Protein AF-A0A6I0B9D4-F1 (afdb_monomer_lite)

Secondary structure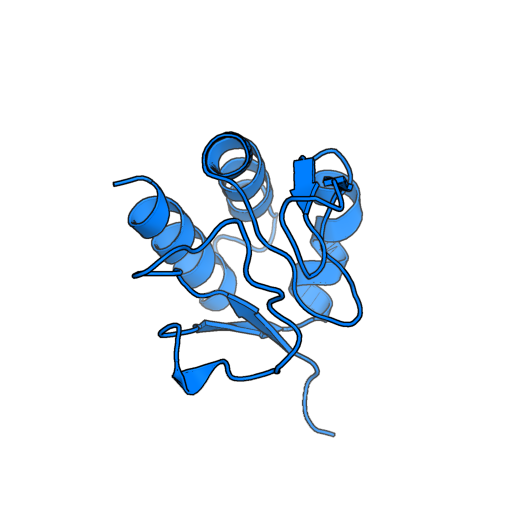 (DSSP, 8-state):
-PPPEEEE---SS--TT----S--GGGTT-EEEEHHHHHHHHHHHTTSEEEESSTTSEEES--SSS-EE--GGGHHHHHHHHHTSTTGGG-HHHHHHHHHHHHTT-

Sequence (106 aa):
MMACVHDFGIIDDFDSQKSYNDYTPEKYHCISVNDDIINSLSQNLSIMKTYFHTVKNQEYGLAYWGITIIPPESLAIFYETVTSSKFFKKSDELNELASKIVQASN

Radius of gyration: 13.1 Å; chains: 1; bounding box: 34×28×32 Å

Structure (mmCIF, N/CA/C/O backbone):
data_AF-A0A6I0B9D4-F1
#
_entry.id   AF-A0A6I0B9D4-F1
#
loop_
_atom_site.group_PDB
_atom_site.id
_atom_site.type_symbol
_atom_site.label_atom_id
_atom_site.label_alt_id
_atom_site.label_comp_id
_atom_site.label_asym_id
_atom_site.label_entity_id
_atom_site.label_seq_id
_atom_site.pdbx_PDB_ins_code
_atom_site.Cartn_x
_atom_site.Cartn_y
_atom_site.Cartn_z
_atom_site.occupancy
_atom_site.B_iso_or_equiv
_atom_site.auth_seq_id
_atom_site.auth_comp_id
_atom_site.auth_asym_id
_atom_site.auth_atom_id
_atom_site.pdbx_PDB_model_num
ATOM 1 N N . MET A 1 1 ? -21.477 13.327 -6.628 1.00 42.44 1 MET A N 1
ATOM 2 C CA . MET A 1 1 ? -20.017 13.518 -6.732 1.00 42.44 1 MET A CA 1
ATOM 3 C C . MET A 1 1 ? -19.415 12.144 -6.521 1.00 42.44 1 MET A C 1
ATOM 5 O O . MET A 1 1 ? -19.776 11.523 -5.530 1.00 42.44 1 MET A O 1
ATOM 9 N N . MET A 1 2 ? -18.666 11.611 -7.489 1.00 52.19 2 MET A N 1
ATOM 10 C CA . MET A 1 2 ? -17.979 10.329 -7.296 1.00 52.19 2 MET A CA 1
ATOM 11 C C . MET A 1 2 ? -16.970 10.542 -6.165 1.00 52.19 2 MET A C 1
ATOM 13 O O . MET A 1 2 ? -16.240 11.532 -6.212 1.00 52.19 2 MET A O 1
ATOM 17 N N . ALA A 1 3 ? -16.983 9.703 -5.132 1.00 68.19 3 ALA A N 1
ATOM 18 C CA . ALA A 1 3 ? -15.946 9.766 -4.110 1.00 68.19 3 ALA A CA 1
ATOM 19 C C . ALA A 1 3 ? -14.597 9.458 -4.776 1.00 68.19 3 ALA A C 1
ATOM 21 O O . ALA A 1 3 ? -14.514 8.526 -5.577 1.00 68.19 3 ALA A O 1
ATOM 22 N N . CYS A 1 4 ? -13.573 10.264 -4.494 1.00 87.62 4 CYS A N 1
ATOM 23 C CA . CYS A 1 4 ? -12.210 9.929 -4.886 1.00 87.62 4 CYS A CA 1
ATOM 24 C C . CYS A 1 4 ? -11.769 8.726 -4.045 1.00 87.62 4 CYS A C 1
ATOM 26 O O . CYS A 1 4 ? -12.039 8.684 -2.840 1.00 87.62 4 CYS A O 1
ATOM 28 N N . VAL A 1 5 ? -11.146 7.737 -4.676 1.00 93.06 5 VAL A N 1
ATOM 29 C CA . VAL A 1 5 ? -10.677 6.523 -4.005 1.00 93.06 5 VAL A CA 1
ATOM 30 C C . VAL A 1 5 ? -9.248 6.221 -4.421 1.00 93.06 5 VAL A C 1
ATOM 32 O O . VAL A 1 5 ? -8.833 6.528 -5.538 1.00 93.06 5 VAL A O 1
ATOM 35 N N . HIS A 1 6 ? -8.522 5.590 -3.513 1.00 94.75 6 HIS A N 1
ATOM 36 C CA . HIS A 1 6 ? -7.252 4.944 -3.781 1.00 94.75 6 HIS A CA 1
ATOM 37 C C . HIS A 1 6 ? -7.464 3.436 -3.867 1.00 94.75 6 HIS A C 1
ATOM 39 O O . HIS A 1 6 ? -8.044 2.834 -2.961 1.00 94.75 6 HIS A O 1
ATOM 45 N N . ASP A 1 7 ? -6.960 2.829 -4.937 1.00 96.38 7 ASP A N 1
ATOM 46 C CA . ASP A 1 7 ? -7.031 1.387 -5.143 1.00 96.38 7 ASP A CA 1
ATOM 47 C C . ASP A 1 7 ? -5.738 0.694 -4.714 1.00 96.38 7 ASP A C 1
ATOM 49 O O . ASP A 1 7 ? -4.643 1.075 -5.132 1.00 96.38 7 ASP A O 1
ATOM 53 N N . PHE A 1 8 ? -5.873 -0.363 -3.913 1.00 97.12 8 PHE A N 1
ATOM 54 C CA . PHE A 1 8 ? -4.758 -1.159 -3.404 1.00 97.12 8 PHE A CA 1
ATOM 55 C C . PHE A 1 8 ? -4.897 -2.616 -3.838 1.00 97.12 8 PHE A C 1
ATOM 57 O O . PHE A 1 8 ? -5.852 -3.305 -3.466 1.00 97.12 8 PHE A O 1
ATOM 64 N N . GLY A 1 9 ? -3.915 -3.094 -4.598 1.00 96.25 9 GLY A N 1
ATOM 65 C CA . GLY A 1 9 ? -3.841 -4.458 -5.118 1.00 96.25 9 GLY A CA 1
ATOM 66 C C . GLY A 1 9 ? -2.474 -5.094 -4.883 1.00 96.25 9 GLY A C 1
ATOM 67 O O . GLY A 1 9 ? -1.551 -4.446 -4.388 1.00 96.25 9 GLY A O 1
ATOM 68 N N . ILE A 1 10 ? -2.356 -6.371 -5.241 1.00 95.81 10 ILE A N 1
ATOM 69 C CA . ILE A 1 10 ? -1.098 -7.128 -5.182 1.00 95.81 10 ILE A CA 1
ATOM 70 C C . ILE A 1 10 ? -0.639 -7.378 -6.618 1.00 95.81 10 ILE A C 1
ATOM 72 O O . ILE A 1 10 ? -1.445 -7.683 -7.494 1.00 95.81 10 ILE A O 1
ATOM 76 N N . ILE A 1 11 ? 0.656 -7.192 -6.871 1.00 93.50 11 ILE A N 1
ATOM 77 C CA . ILE A 1 11 ? 1.258 -7.475 -8.175 1.00 93.50 11 ILE A CA 1
ATOM 78 C C . ILE A 1 11 ? 1.702 -8.939 -8.171 1.00 93.50 11 ILE A C 1
ATOM 80 O O . ILE A 1 11 ? 2.696 -9.265 -7.529 1.00 93.50 11 ILE A O 1
ATOM 84 N N . ASP A 1 12 ? 0.978 -9.798 -8.890 1.00 89.75 12 ASP A N 1
ATOM 85 C CA . ASP A 1 12 ? 1.276 -11.238 -8.942 1.00 89.75 12 ASP A CA 1
ATOM 86 C C . ASP A 1 12 ? 2.544 -11.557 -9.756 1.00 89.75 12 ASP A C 1
ATOM 88 O O . ASP A 1 12 ? 3.360 -12.381 -9.351 1.00 89.75 12 ASP A O 1
ATOM 92 N N . ASP A 1 13 ? 2.725 -10.886 -10.899 1.00 90.88 13 ASP A N 1
ATOM 93 C CA . ASP A 1 13 ? 3.884 -11.046 -11.786 1.00 90.88 13 ASP A CA 1
ATOM 94 C C . ASP A 1 13 ? 4.662 -9.728 -11.868 1.00 90.88 13 ASP A C 1
ATOM 96 O O . ASP A 1 13 ? 4.384 -8.842 -12.687 1.00 90.88 13 ASP A O 1
ATOM 100 N N . PHE A 1 14 ? 5.585 -9.555 -10.922 1.00 92.69 14 PHE A N 1
ATOM 101 C CA . PHE A 1 14 ? 6.366 -8.334 -10.794 1.00 92.69 14 PHE A CA 1
ATOM 102 C C . PHE A 1 14 ? 7.547 -8.305 -11.775 1.00 92.69 14 PHE A C 1
ATOM 104 O O . PHE A 1 14 ? 8.493 -9.084 -11.675 1.00 92.69 14 PHE A O 1
ATOM 111 N N . ASP A 1 15 ? 7.543 -7.305 -12.658 1.00 94.31 15 ASP A N 1
ATOM 112 C CA . ASP A 1 15 ? 8.663 -6.972 -13.540 1.00 94.31 15 ASP A CA 1
ATOM 113 C C . ASP A 1 15 ? 9.334 -5.653 -13.115 1.00 94.31 15 ASP A C 1
ATOM 115 O O . ASP A 1 15 ? 8.720 -4.582 -13.133 1.00 94.31 15 AS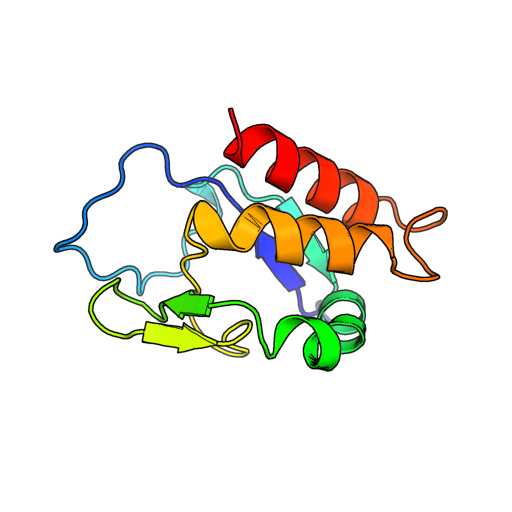P A O 1
ATOM 119 N N . SER A 1 16 ? 10.622 -5.734 -12.766 1.00 92.81 16 SER A N 1
ATOM 120 C CA . SER A 1 16 ? 11.461 -4.593 -12.364 1.00 92.81 16 SER A CA 1
ATOM 121 C C . SER A 1 16 ? 11.845 -3.646 -13.510 1.00 92.81 16 SER A C 1
ATOM 123 O O . SER A 1 16 ? 12.246 -2.506 -13.262 1.00 92.81 16 SER A O 1
ATOM 125 N N . GLN A 1 17 ? 11.753 -4.093 -14.766 1.00 94.38 17 GLN A N 1
ATOM 126 C CA . GLN A 1 17 ? 12.015 -3.263 -15.945 1.00 94.38 17 GLN A CA 1
ATOM 127 C C . GLN A 1 17 ? 10.753 -2.571 -16.464 1.00 94.38 17 GLN A C 1
ATOM 129 O O . GLN A 1 17 ? 10.859 -1.626 -17.250 1.00 94.38 17 GLN A O 1
ATOM 134 N N . LYS A 1 18 ? 9.573 -2.998 -16.003 1.00 93.62 18 LYS A N 1
ATOM 135 C CA . LYS A 1 18 ? 8.286 -2.437 -16.403 1.00 93.62 18 LYS A CA 1
ATOM 136 C C . LYS A 1 18 ? 8.034 -1.069 -15.767 1.00 93.62 18 LYS A C 1
ATOM 138 O O . LYS A 1 18 ? 8.432 -0.778 -14.637 1.00 93.62 18 LYS A O 1
ATOM 143 N N . SER A 1 19 ? 7.324 -0.230 -16.517 1.00 93.81 19 SER A N 1
ATOM 144 C CA . SER A 1 19 ? 6.702 0.988 -16.007 1.00 93.81 19 SER A CA 1
ATOM 145 C C . SER A 1 19 ? 5.200 0.754 -15.848 1.00 93.81 19 SER A C 1
ATOM 147 O O . SER A 1 19 ? 4.508 0.389 -16.798 1.00 93.81 19 SER A O 1
ATOM 149 N N . TYR A 1 20 ? 4.707 0.928 -14.629 1.00 92.88 20 TYR A N 1
ATOM 150 C CA . TYR A 1 20 ? 3.318 0.766 -14.226 1.00 92.88 20 TYR A CA 1
ATOM 151 C C . TYR A 1 20 ? 2.632 2.137 -14.286 1.00 92.88 20 TYR A C 1
ATOM 153 O O . TYR A 1 20 ? 2.502 2.813 -13.274 1.00 92.88 20 TYR A O 1
ATOM 161 N N . ASN A 1 21 ? 2.254 2.588 -15.485 1.00 90.06 21 ASN A N 1
ATOM 162 C CA . ASN A 1 21 ? 1.589 3.891 -15.678 1.00 90.06 21 ASN A CA 1
ATOM 163 C C . ASN A 1 21 ? 0.081 3.779 -15.884 1.00 90.06 21 ASN A C 1
ATOM 165 O O . ASN A 1 21 ? -0.648 4.726 -15.600 1.00 90.06 21 ASN A O 1
ATOM 169 N N . ASP A 1 22 ? -0.376 2.636 -16.387 1.00 90.56 22 ASP A N 1
ATOM 170 C CA . ASP A 1 22 ? -1.772 2.447 -16.749 1.00 90.56 22 ASP A CA 1
ATOM 171 C C . ASP A 1 22 ? -2.609 2.163 -15.503 1.00 90.56 22 ASP A C 1
ATOM 173 O O . ASP A 1 22 ? -2.403 1.160 -14.809 1.00 90.56 22 ASP A O 1
ATOM 177 N N . TYR A 1 23 ? -3.599 3.017 -15.254 1.00 88.50 23 TYR A N 1
ATOM 178 C CA . TYR A 1 23 ? -4.601 2.783 -14.223 1.00 88.50 23 TYR A CA 1
ATOM 179 C C . TYR A 1 23 ? -5.524 1.637 -14.656 1.00 88.50 23 TYR A C 1
ATOM 181 O O . TYR A 1 23 ? -6.441 1.818 -15.454 1.00 88.50 23 TYR A O 1
ATOM 189 N N . THR A 1 24 ? -5.203 0.437 -14.171 1.00 89.25 24 THR A N 1
ATOM 190 C CA . THR A 1 24 ? -5.878 -0.830 -14.497 1.00 89.25 24 THR A CA 1
ATOM 191 C C . THR A 1 24 ? -6.139 -1.640 -13.218 1.00 89.25 24 THR A C 1
ATOM 193 O O . THR A 1 24 ? -5.590 -2.733 -13.052 1.00 89.25 24 THR A O 1
ATOM 196 N N . PRO A 1 25 ? -6.905 -1.090 -12.250 1.00 87.94 25 PRO A N 1
ATOM 197 C CA . PRO A 1 25 ? -7.130 -1.712 -10.938 1.00 87.94 25 PRO A CA 1
ATOM 198 C C . PRO A 1 25 ? -7.759 -3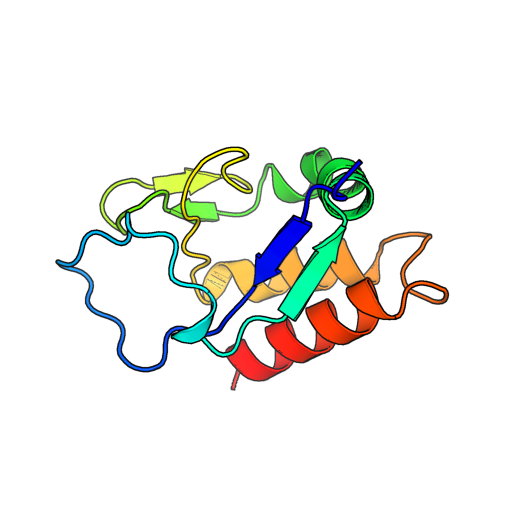.111 -11.030 1.00 87.94 25 PRO A C 1
ATOM 200 O O . PRO A 1 25 ? -7.506 -3.970 -10.184 1.00 87.94 25 PRO A O 1
ATOM 203 N N . GLU A 1 26 ? -8.514 -3.384 -12.096 1.00 88.44 26 GLU A N 1
ATOM 204 C CA . GLU A 1 26 ? -9.117 -4.686 -12.375 1.00 88.44 26 GLU A CA 1
ATOM 205 C C . GLU A 1 26 ? -8.091 -5.817 -12.544 1.00 88.44 26 GLU A C 1
ATOM 207 O O . GLU A 1 26 ? -8.433 -6.981 -12.346 1.00 88.44 26 GLU A O 1
ATOM 212 N N . LYS A 1 27 ? -6.832 -5.493 -12.873 1.00 88.62 27 LYS A N 1
ATOM 213 C CA . LYS A 1 27 ? -5.757 -6.480 -13.055 1.00 88.62 27 LYS A CA 1
ATOM 214 C C . LYS A 1 27 ? -5.117 -6.950 -11.753 1.00 88.62 27 LYS A C 1
ATOM 216 O O . LYS A 1 27 ? -4.504 -8.007 -11.757 1.00 88.62 27 LYS A O 1
ATOM 221 N N . TYR A 1 28 ? -5.224 -6.173 -10.676 1.00 89.69 28 TYR A N 1
ATOM 222 C CA . TYR A 1 28 ? -4.462 -6.395 -9.436 1.00 89.69 28 TYR A CA 1
ATOM 223 C C . TYR A 1 28 ? -5.351 -6.795 -8.254 1.00 89.69 28 TYR A C 1
ATOM 225 O O . TYR A 1 28 ? -4.940 -6.697 -7.095 1.00 89.69 28 TYR A O 1
ATOM 233 N N . HIS A 1 29 ? -6.593 -7.206 -8.542 1.00 88.81 29 HIS A N 1
ATOM 234 C CA . HIS A 1 29 ? -7.591 -7.577 -7.538 1.00 88.81 29 HIS A CA 1
ATOM 235 C C . HIS A 1 29 ? -7.736 -6.506 -6.446 1.00 88.81 29 HIS A C 1
ATOM 237 O O . HIS A 1 29 ? -7.729 -6.818 -5.248 1.00 88.81 29 HIS A O 1
ATOM 243 N N . CYS A 1 30 ? -7.797 -5.238 -6.866 1.00 95.50 30 CYS A N 1
ATOM 244 C CA . CYS A 1 30 ? -7.774 -4.109 -5.950 1.00 95.50 30 CYS A CA 1
ATOM 245 C C . CYS A 1 30 ? -8.996 -4.070 -5.028 1.00 95.50 30 CYS A C 1
ATOM 247 O O . CYS A 1 30 ? -10.106 -4.429 -5.419 1.00 95.50 30 CYS A O 1
ATOM 249 N N . ILE A 1 31 ? -8.771 -3.575 -3.814 1.00 96.25 31 ILE A N 1
ATOM 250 C CA . ILE A 1 31 ? -9.813 -2.962 -2.988 1.00 96.25 31 ILE A CA 1
ATOM 251 C C . ILE A 1 31 ? -9.723 -1.443 -3.138 1.00 96.25 31 ILE A C 1
ATOM 253 O O . ILE A 1 31 ? -8.641 -0.927 -3.428 1.00 96.25 31 ILE A O 1
ATOM 257 N N . SER A 1 32 ? -10.818 -0.737 -2.884 1.00 95.81 32 SER A N 1
ATOM 258 C CA . SER A 1 32 ? -10.855 0.725 -2.928 1.00 95.81 32 SER A CA 1
ATOM 259 C C . SER A 1 32 ? -11.010 1.291 -1.520 1.00 95.81 32 SER A C 1
ATOM 261 O O . SER A 1 32 ? -11.833 0.811 -0.743 1.00 95.81 32 SER A O 1
ATOM 263 N N . VAL A 1 33 ? -10.244 2.331 -1.202 1.00 95.38 33 VAL A N 1
ATOM 264 C CA . VAL A 1 33 ? -10.331 3.069 0.064 1.00 95.38 33 VAL A CA 1
ATOM 265 C C . VAL A 1 33 ? -10.570 4.539 -0.242 1.00 95.38 33 VAL A C 1
ATOM 267 O O . VAL A 1 33 ? -9.927 5.109 -1.123 1.00 95.38 33 VAL A O 1
ATOM 270 N N . ASN A 1 34 ? -11.488 5.167 0.482 1.00 94.19 34 ASN A N 1
ATOM 271 C CA . ASN A 1 34 ? -11.826 6.572 0.324 1.00 94.19 34 ASN A CA 1
ATOM 272 C C . ASN A 1 34 ? -10.585 7.464 0.500 1.00 94.19 34 ASN A C 1
ATOM 274 O O . ASN A 1 34 ? -9.825 7.321 1.464 1.00 94.19 34 ASN A O 1
ATOM 278 N N . ASP A 1 35 ? -10.396 8.407 -0.423 1.00 92.69 35 ASP A N 1
ATOM 279 C CA . ASP A 1 35 ? -9.274 9.345 -0.409 1.00 92.69 35 ASP A CA 1
ATOM 280 C C . ASP A 1 35 ? -9.169 10.121 0.911 1.00 92.69 35 ASP A C 1
ATOM 282 O O . ASP A 1 35 ? -8.077 10.255 1.452 1.00 92.69 35 ASP A O 1
ATOM 286 N N . ASP A 1 36 ? -10.289 10.536 1.511 1.00 92.88 36 ASP A N 1
ATOM 287 C CA . ASP A 1 36 ? -10.277 11.266 2.785 1.00 92.88 36 ASP A CA 1
ATOM 288 C C . ASP A 1 36 ? -9.639 10.439 3.916 1.00 92.88 36 ASP A C 1
ATOM 290 O O . ASP A 1 36 ? -8.944 10.975 4.789 1.00 92.88 36 ASP A O 1
ATOM 294 N N . ILE A 1 37 ? -9.837 9.116 3.890 1.00 93.69 37 ILE A N 1
ATOM 295 C CA . ILE A 1 37 ? -9.223 8.196 4.847 1.00 93.69 37 ILE A CA 1
ATOM 296 C C . ILE A 1 37 ? -7.718 8.128 4.596 1.00 93.69 37 ILE A C 1
ATOM 298 O O . ILE A 1 37 ? -6.945 8.303 5.540 1.00 93.69 37 ILE A O 1
ATOM 302 N N . ILE A 1 38 ? -7.287 7.923 3.351 1.00 94.44 38 ILE A N 1
ATOM 303 C CA . ILE A 1 38 ? -5.860 7.836 3.002 1.00 94.44 38 ILE A CA 1
ATOM 304 C C . ILE A 1 38 ? -5.134 9.153 3.277 1.00 94.44 38 ILE A C 1
ATOM 306 O O . ILE A 1 38 ? -4.055 9.158 3.872 1.00 94.44 38 ILE A O 1
ATOM 310 N N . ASN A 1 39 ? -5.753 10.281 2.944 1.00 92.94 39 ASN A N 1
ATOM 311 C CA . ASN A 1 39 ? -5.217 11.607 3.205 1.00 92.94 39 ASN A CA 1
ATOM 312 C C . ASN A 1 39 ? -5.009 11.845 4.710 1.00 92.94 39 ASN A C 1
ATOM 314 O O . ASN A 1 39 ? -4.002 12.430 5.110 1.00 92.94 39 ASN A O 1
ATOM 318 N N . SER A 1 40 ? -5.884 11.304 5.568 1.00 93.44 40 SER A N 1
ATOM 319 C CA . SER A 1 40 ? -5.703 11.364 7.027 1.00 93.44 40 SER A CA 1
ATOM 320 C C . SER A 1 40 ? -4.475 10.592 7.540 1.00 93.44 40 SER A C 1
ATOM 322 O O . SER A 1 40 ? -3.995 10.872 8.639 1.00 93.44 40 SER A O 1
ATOM 324 N N . LEU A 1 41 ? -3.954 9.647 6.749 1.00 95.25 41 LEU A N 1
ATOM 325 C CA . LEU A 1 41 ? -2.764 8.846 7.053 1.00 95.25 41 LEU A CA 1
ATOM 326 C C . LEU A 1 41 ? -1.492 9.385 6.379 1.00 95.25 41 LEU A C 1
ATOM 328 O O . LEU A 1 41 ? -0.393 8.964 6.743 1.00 95.25 41 LEU A O 1
ATOM 332 N N . SER A 1 42 ? -1.621 10.317 5.430 1.00 92.50 42 SER A N 1
ATOM 333 C CA . SER A 1 42 ? -0.537 10.796 4.555 1.00 92.50 42 SER A CA 1
ATOM 334 C C . SER A 1 42 ? 0.723 11.230 5.309 1.00 92.50 42 SER A C 1
ATOM 336 O O . SER A 1 42 ? 1.834 10.873 4.918 1.00 92.50 42 SER A O 1
ATOM 338 N N . GLN A 1 43 ? 0.567 11.930 6.436 1.00 93.62 43 GLN A N 1
ATOM 339 C CA . GLN A 1 43 ? 1.693 12.377 7.254 1.00 93.62 43 GLN A CA 1
ATOM 340 C C . GLN A 1 43 ? 2.495 11.199 7.825 1.00 93.62 43 GLN A C 1
ATOM 342 O O . GLN A 1 43 ? 3.723 11.223 7.784 1.00 93.62 43 GLN A O 1
ATOM 347 N N . ASN A 1 44 ? 1.823 10.155 8.310 1.00 95.25 44 ASN A N 1
ATOM 348 C CA . ASN A 1 44 ? 2.483 8.964 8.851 1.00 95.25 44 ASN A CA 1
ATOM 349 C C . ASN A 1 44 ? 3.109 8.118 7.734 1.00 95.25 44 ASN A C 1
ATOM 351 O O . ASN A 1 44 ? 4.182 7.549 7.911 1.00 95.25 44 ASN A O 1
ATOM 355 N N . LEU A 1 45 ? 2.476 8.093 6.557 1.00 96.50 45 LEU A N 1
ATOM 356 C CA . LEU A 1 45 ? 3.000 7.402 5.379 1.00 96.50 45 LEU A CA 1
ATOM 357 C C . LEU A 1 45 ? 4.186 8.131 4.733 1.00 96.50 45 LEU A C 1
ATOM 359 O O . LEU A 1 45 ? 4.911 7.512 3.967 1.00 96.50 45 LEU A O 1
ATOM 363 N N . SER A 1 46 ? 4.432 9.407 5.042 1.00 95.81 46 SER A N 1
ATOM 364 C CA . SER A 1 46 ? 5.486 10.211 4.397 1.00 95.81 46 SER A CA 1
ATOM 365 C C . SER A 1 46 ? 6.913 9.669 4.560 1.00 95.81 46 SER A C 1
ATOM 367 O O . SER A 1 46 ? 7.796 10.051 3.800 1.00 95.81 46 SER A O 1
ATOM 369 N N . ILE A 1 47 ? 7.143 8.773 5.523 1.00 96.25 47 ILE A N 1
ATOM 370 C CA . ILE A 1 47 ? 8.431 8.094 5.743 1.00 96.25 47 ILE A CA 1
ATOM 371 C C . ILE A 1 47 ? 8.494 6.697 5.111 1.00 96.25 47 ILE A C 1
ATOM 373 O O . ILE A 1 47 ? 9.542 6.052 5.128 1.00 96.25 47 ILE A O 1
ATOM 377 N N . MET A 1 48 ? 7.376 6.200 4.582 1.00 97.94 48 MET A N 1
ATOM 378 C CA . MET A 1 48 ? 7.279 4.874 3.988 1.00 97.94 48 MET A CA 1
ATOM 379 C C . MET A 1 48 ? 7.963 4.889 2.627 1.00 97.94 48 MET A C 1
ATOM 381 O O . MET A 1 48 ? 7.491 5.557 1.713 1.00 97.94 48 MET A O 1
ATOM 385 N N . LYS A 1 49 ? 9.063 4.152 2.477 1.00 98.44 49 LYS A N 1
ATOM 386 C CA . LYS A 1 49 ? 9.775 4.043 1.200 1.00 98.44 49 LYS A CA 1
ATOM 387 C C . LYS A 1 49 ? 8.869 3.412 0.140 1.00 98.44 49 LYS A C 1
ATOM 389 O O . LYS A 1 49 ? 8.308 2.339 0.360 1.00 98.44 49 LYS A O 1
ATOM 394 N N . THR A 1 50 ? 8.757 4.032 -1.021 1.00 98.31 50 THR A N 1
ATOM 395 C CA . THR A 1 50 ? 7.943 3.540 -2.136 1.00 98.31 50 THR A CA 1
ATOM 396 C C . THR A 1 50 ? 8.623 3.834 -3.465 1.00 98.31 50 THR A C 1
ATOM 398 O O . THR A 1 50 ? 9.749 4.331 -3.514 1.00 98.31 50 THR A O 1
ATOM 401 N N . TYR A 1 51 ? 7.966 3.472 -4.563 1.00 98.06 51 TYR A N 1
ATOM 402 C CA . TYR A 1 51 ? 8.423 3.797 -5.903 1.00 98.06 51 TYR A CA 1
ATOM 403 C C . TYR A 1 51 ? 7.259 4.291 -6.749 1.00 98.06 51 TYR A C 1
ATOM 405 O O . TYR A 1 51 ? 6.209 3.651 -6.779 1.00 98.06 51 TYR A O 1
ATOM 413 N N . PHE A 1 52 ? 7.423 5.403 -7.459 1.00 97.06 52 PHE A N 1
ATOM 414 C CA . PHE A 1 52 ? 6.356 5.925 -8.315 1.00 97.06 52 PHE A CA 1
ATOM 415 C C . PHE A 1 52 ? 6.570 5.457 -9.746 1.00 97.06 52 PHE A C 1
ATOM 417 O O . PHE A 1 52 ? 7.623 5.713 -10.332 1.00 97.06 52 PHE A O 1
ATOM 424 N N . HIS A 1 53 ? 5.565 4.783 -10.309 1.00 95.38 53 HIS A N 1
ATOM 425 C CA . HIS A 1 53 ? 5.517 4.256 -11.680 1.00 95.38 53 HIS A CA 1
ATOM 426 C C . HIS A 1 53 ? 6.558 3.182 -12.048 1.00 95.38 53 HIS A C 1
ATOM 428 O O . HIS A 1 53 ? 6.312 2.357 -12.924 1.00 95.38 53 HIS A O 1
ATOM 434 N N . THR A 1 54 ? 7.740 3.167 -11.438 1.00 95.19 54 THR A N 1
ATOM 435 C CA . THR A 1 54 ? 8.819 2.212 -11.715 1.00 95.19 54 THR A CA 1
ATOM 436 C C . THR A 1 54 ? 9.748 2.107 -10.515 1.00 95.19 54 THR A C 1
ATOM 438 O O . THR A 1 54 ? 10.016 3.102 -9.851 1.00 95.19 54 THR A O 1
ATOM 441 N N . VAL A 1 55 ? 10.328 0.928 -10.278 1.00 95.19 55 VAL A N 1
ATOM 442 C CA . VAL A 1 55 ? 11.277 0.714 -9.168 1.00 95.19 55 VAL A CA 1
ATOM 443 C C . VAL A 1 55 ? 12.619 1.436 -9.327 1.00 95.19 55 VAL A C 1
ATOM 445 O O . VAL A 1 55 ? 13.445 1.428 -8.420 1.00 95.19 55 VAL A O 1
ATOM 448 N N . LYS A 1 56 ? 12.849 2.092 -10.470 1.00 95.31 56 LYS A N 1
ATOM 449 C CA . LYS A 1 56 ? 13.991 2.999 -10.669 1.00 95.31 56 LYS A CA 1
ATOM 450 C C . LYS A 1 56 ? 13.757 4.379 -10.050 1.00 95.31 56 LYS A C 1
ATOM 452 O O . LYS A 1 56 ? 14.724 5.102 -9.831 1.00 95.31 56 LYS A O 1
ATOM 457 N N . ASN A 1 57 ? 12.502 4.739 -9.779 1.00 95.75 57 ASN A N 1
ATOM 458 C CA . ASN A 1 57 ? 12.123 6.024 -9.209 1.00 95.75 57 ASN A CA 1
ATOM 459 C C . ASN A 1 57 ? 11.708 5.846 -7.746 1.00 95.75 57 ASN A C 1
ATOM 461 O O . ASN A 1 57 ? 10.530 5.645 -7.449 1.00 95.75 57 ASN A O 1
ATOM 465 N N . GLN A 1 58 ? 12.701 5.825 -6.856 1.00 97.25 58 GLN A N 1
ATOM 466 C CA . GLN A 1 58 ? 12.475 5.687 -5.421 1.00 97.25 58 GLN A CA 1
ATOM 467 C C . GLN A 1 58 ? 11.937 6.989 -4.838 1.00 97.25 58 GLN A C 1
ATOM 469 O O . GLN A 1 58 ? 12.549 8.039 -5.002 1.00 97.25 58 GLN A O 1
ATOM 474 N N . GLU A 1 59 ? 10.854 6.875 -4.084 1.00 97.81 59 GLU A N 1
ATOM 475 C CA . GLU A 1 59 ? 10.150 7.973 -3.435 1.00 97.81 59 GLU A CA 1
ATOM 476 C C . GLU A 1 59 ? 9.724 7.562 -2.016 1.00 97.81 59 GLU A C 1
ATOM 478 O O . GLU A 1 59 ? 10.139 6.518 -1.495 1.00 97.81 59 GLU A O 1
ATOM 483 N N . TYR A 1 60 ? 8.915 8.403 -1.372 1.00 97.75 60 TYR A N 1
ATOM 484 C CA . TYR A 1 60 ? 8.298 8.106 -0.086 1.00 97.75 60 TYR A CA 1
ATOM 485 C C . TYR A 1 60 ? 6.807 8.456 -0.082 1.00 97.75 60 TYR A C 1
ATOM 487 O O . TYR A 1 60 ? 6.356 9.359 -0.788 1.00 97.75 60 TYR A O 1
ATOM 495 N N . GLY A 1 61 ? 6.041 7.756 0.751 1.00 97.25 61 GLY A N 1
ATOM 496 C CA . GLY A 1 61 ? 4.596 7.910 0.850 1.00 97.25 61 GLY A CA 1
ATOM 497 C C . GLY A 1 61 ? 3.855 7.380 -0.372 1.00 97.25 61 GLY A C 1
ATOM 498 O O . GLY A 1 61 ? 4.331 6.493 -1.079 1.00 97.25 61 GLY A O 1
ATOM 499 N N . LEU A 1 62 ? 2.650 7.898 -0.588 1.00 96.62 62 LEU A N 1
ATOM 500 C CA . LEU A 1 62 ? 1.799 7.525 -1.713 1.00 96.62 62 LEU A CA 1
ATOM 501 C C . LEU A 1 62 ? 1.742 8.682 -2.709 1.00 96.62 62 LEU A C 1
ATOM 503 O O . LEU A 1 62 ? 1.559 9.837 -2.318 1.00 96.62 62 LEU A O 1
ATOM 507 N N . ALA A 1 63 ? 1.873 8.372 -3.995 1.00 93.31 63 ALA A N 1
ATOM 508 C CA . ALA A 1 63 ? 1.608 9.329 -5.054 1.00 93.31 63 ALA A CA 1
ATOM 509 C C . ALA A 1 63 ? 0.118 9.689 -5.040 1.00 93.31 63 ALA A C 1
ATOM 511 O O . ALA A 1 63 ? -0.727 8.813 -5.199 1.00 93.31 63 ALA A O 1
ATOM 512 N N . TYR A 1 64 ? -0.195 10.978 -4.891 1.00 86.69 64 TYR A N 1
ATOM 513 C CA . TYR A 1 64 ? -1.582 11.457 -4.957 1.00 86.69 64 TYR A CA 1
ATOM 514 C C . TYR A 1 64 ? -2.166 11.339 -6.376 1.00 86.69 64 TYR A C 1
ATOM 516 O O . TYR A 1 64 ? -3.366 11.179 -6.563 1.00 86.69 64 TYR A O 1
ATOM 524 N N . TRP A 1 65 ? -1.297 11.380 -7.390 1.00 88.81 65 TRP A N 1
ATOM 525 C CA . TRP A 1 65 ? -1.639 11.099 -8.780 1.00 88.81 65 TRP A CA 1
ATOM 526 C C . TRP A 1 65 ? -0.669 10.061 -9.333 1.00 88.81 65 TRP A C 1
ATOM 528 O O . TRP A 1 65 ? 0.543 10.266 -9.280 1.00 88.81 65 TRP A O 1
ATOM 538 N N . GLY A 1 66 ? -1.198 8.983 -9.907 1.00 92.62 66 GLY A N 1
ATOM 539 C CA . GLY A 1 66 ? -0.399 7.938 -10.543 1.00 92.62 66 GLY A CA 1
ATOM 540 C C . GLY A 1 66 ? -0.350 6.642 -9.741 1.00 92.62 66 GLY A C 1
ATOM 541 O O . GLY A 1 66 ? -1.236 6.355 -8.942 1.00 92.62 66 GLY A O 1
ATOM 542 N N . ILE A 1 67 ? 0.674 5.831 -10.007 1.00 95.62 67 ILE A N 1
ATOM 543 C CA . ILE A 1 67 ? 0.816 4.495 -9.425 1.00 95.62 67 ILE A CA 1
ATOM 544 C C . ILE A 1 67 ? 1.967 4.494 -8.430 1.00 95.62 67 ILE A C 1
ATOM 546 O O . ILE A 1 67 ? 3.096 4.860 -8.763 1.00 95.62 67 ILE A O 1
ATOM 550 N N . THR A 1 68 ? 1.679 4.013 -7.224 1.00 97.38 68 THR A N 1
ATOM 551 C CA . THR A 1 68 ? 2.687 3.735 -6.201 1.00 97.38 68 THR A CA 1
ATOM 552 C C . THR A 1 68 ? 2.935 2.236 -6.127 1.00 97.38 68 THR A C 1
ATOM 554 O O . THR A 1 68 ? 2.002 1.453 -5.974 1.00 97.38 68 THR A O 1
ATOM 557 N N . ILE A 1 69 ? 4.198 1.835 -6.201 1.00 97.50 69 ILE A N 1
ATOM 558 C CA . ILE A 1 69 ? 4.655 0.474 -5.939 1.00 97.50 69 ILE A CA 1
ATOM 559 C C . ILE A 1 69 ? 5.181 0.458 -4.504 1.00 97.50 69 ILE A C 1
ATOM 561 O O . ILE A 1 69 ? 6.131 1.173 -4.168 1.00 97.50 69 ILE A O 1
ATOM 565 N N . ILE A 1 70 ? 4.546 -0.344 -3.657 1.00 97.94 70 ILE A N 1
ATOM 566 C CA . ILE A 1 70 ? 4.927 -0.513 -2.255 1.00 97.94 70 ILE A CA 1
ATOM 567 C C . ILE A 1 70 ? 5.796 -1.770 -2.168 1.00 97.94 70 ILE A C 1
ATOM 569 O O . ILE A 1 70 ? 5.303 -2.859 -2.464 1.00 97.94 70 ILE A O 1
ATOM 573 N N . PRO A 1 71 ? 7.086 -1.652 -1.817 1.00 97.25 71 PRO A N 1
ATOM 574 C CA . PRO A 1 71 ? 7.960 -2.809 -1.740 1.00 97.25 71 PRO A CA 1
ATOM 575 C C . PRO A 1 71 ? 7.727 -3.588 -0.428 1.00 97.25 71 PRO A C 1
ATOM 577 O O . PRO A 1 71 ? 7.232 -3.006 0.546 1.00 97.25 71 PRO A O 1
ATOM 580 N N . PRO A 1 72 ? 8.099 -4.882 -0.357 1.00 96.75 72 PRO A N 1
ATOM 581 C CA . PRO A 1 72 ? 7.857 -5.716 0.823 1.00 96.75 72 PRO A CA 1
ATOM 582 C C . PRO A 1 72 ? 8.403 -5.132 2.133 1.00 96.75 72 PRO A C 1
ATOM 584 O O . PRO A 1 72 ? 7.743 -5.224 3.167 1.00 96.75 72 PRO A O 1
ATOM 587 N N . GLU A 1 73 ? 9.564 -4.466 2.106 1.00 96.81 73 GLU A N 1
ATOM 588 C CA . GLU A 1 73 ? 10.155 -3.852 3.304 1.00 96.81 73 GLU A CA 1
ATOM 589 C C . GLU A 1 73 ? 9.297 -2.736 3.926 1.00 96.81 73 GLU A C 1
ATOM 591 O O . GLU A 1 73 ? 9.462 -2.414 5.102 1.00 96.81 73 GLU A O 1
ATOM 596 N N . SER A 1 74 ? 8.371 -2.161 3.157 1.00 98.19 74 SER A N 1
ATOM 597 C CA . SER A 1 74 ? 7.510 -1.059 3.590 1.00 98.19 74 SER A CA 1
ATOM 598 C C . SER A 1 74 ? 6.160 -1.519 4.136 1.00 98.19 74 SER A C 1
ATOM 600 O O . SER A 1 74 ? 5.456 -0.720 4.758 1.00 98.19 74 SER A O 1
ATOM 602 N N . LEU A 1 75 ? 5.799 -2.796 3.965 1.00 98.06 75 LEU A N 1
ATOM 603 C CA . LEU A 1 75 ? 4.501 -3.328 4.399 1.00 98.06 75 LEU A CA 1
ATOM 604 C C . LEU A 1 75 ? 4.306 -3.229 5.916 1.00 98.06 75 LEU A C 1
ATOM 606 O O . LEU A 1 75 ? 3.192 -2.971 6.366 1.00 98.06 75 LEU A O 1
ATOM 610 N N . ALA A 1 76 ? 5.377 -3.355 6.706 1.00 97.44 76 ALA A N 1
ATOM 611 C CA . ALA A 1 76 ? 5.307 -3.222 8.161 1.00 97.44 76 ALA A CA 1
ATOM 612 C C . ALA A 1 76 ? 4.870 -1.809 8.595 1.00 97.44 76 ALA A C 1
ATOM 614 O O . ALA A 1 76 ? 3.915 -1.669 9.357 1.00 97.44 76 ALA A O 1
ATOM 615 N N . ILE A 1 77 ? 5.513 -0.766 8.052 1.00 97.56 77 ILE A N 1
ATOM 616 C CA . ILE A 1 77 ? 5.153 0.640 8.317 1.00 97.56 77 ILE A CA 1
ATOM 617 C C . ILE A 1 77 ? 3.743 0.931 7.800 1.00 97.56 77 ILE A C 1
ATOM 619 O O . ILE A 1 77 ? 2.970 1.639 8.454 1.00 97.56 77 ILE A O 1
ATOM 623 N N . PHE A 1 78 ? 3.388 0.371 6.639 1.00 98.06 78 PHE A N 1
ATOM 624 C CA . PHE A 1 78 ? 2.063 0.565 6.069 1.00 98.06 78 PHE A CA 1
ATOM 625 C C . PHE A 1 78 ? 0.975 -0.012 6.981 1.00 98.06 78 PHE A C 1
ATOM 627 O O . PHE A 1 78 ? 0.028 0.687 7.346 1.00 98.06 78 PHE A O 1
ATOM 634 N N . TYR A 1 79 ? 1.148 -1.264 7.408 1.00 98.25 79 TYR A N 1
ATOM 635 C CA . TYR A 1 79 ? 0.231 -1.949 8.311 1.00 98.25 79 TYR A CA 1
ATOM 636 C C . TYR A 1 79 ? 0.102 -1.220 9.650 1.00 98.25 79 TYR A C 1
ATOM 638 O O . TYR A 1 79 ? -1.011 -0.983 10.124 1.00 98.25 79 TYR A O 1
ATOM 646 N N . GLU A 1 80 ? 1.223 -0.819 10.253 1.00 97.88 80 GLU A N 1
ATOM 647 C CA . GLU A 1 80 ? 1.222 -0.070 11.511 1.00 97.88 80 GLU A CA 1
ATOM 648 C C . GLU A 1 80 ? 0.454 1.248 11.366 1.00 97.88 80 GLU A C 1
ATOM 650 O O . GLU A 1 80 ? -0.392 1.566 12.202 1.00 97.88 80 GLU A O 1
ATOM 655 N N . THR A 1 81 ? 0.673 1.978 10.271 1.00 97.50 81 THR A N 1
ATOM 656 C CA . THR A 1 81 ? -0.014 3.247 10.006 1.00 97.50 81 THR A CA 1
ATOM 657 C C . THR A 1 81 ? -1.525 3.060 9.851 1.00 97.50 81 THR A C 1
ATOM 659 O O . THR A 1 81 ? -2.306 3.820 10.430 1.00 97.50 81 THR A O 1
ATOM 662 N N . VAL A 1 82 ? -1.947 2.036 9.105 1.00 97.50 82 VAL A N 1
ATOM 663 C CA . VAL A 1 82 ? -3.363 1.707 8.880 1.00 97.50 82 VAL A CA 1
ATOM 664 C C . VAL A 1 82 ? -4.041 1.292 10.187 1.00 97.50 82 VAL A C 1
ATOM 666 O O . VAL A 1 82 ? -5.091 1.832 10.540 1.00 97.50 82 VAL A O 1
ATOM 669 N N . THR A 1 83 ? -3.428 0.379 10.941 1.00 97.38 83 THR A N 1
ATOM 670 C CA . THR A 1 83 ? -4.008 -0.172 12.178 1.00 97.38 83 THR A CA 1
ATOM 671 C C . THR A 1 83 ? -3.969 0.794 13.362 1.00 97.38 83 THR A C 1
ATOM 673 O O . THR A 1 83 ? -4.843 0.738 14.229 1.00 97.38 83 THR A O 1
ATOM 676 N N . SER A 1 84 ? -3.021 1.734 13.375 1.00 95.94 84 SER A N 1
ATOM 677 C CA . SER A 1 84 ? -2.930 2.797 14.388 1.00 95.94 84 SER A CA 1
ATOM 678 C C . SER A 1 84 ? -3.920 3.941 14.156 1.00 95.94 84 SER A C 1
ATOM 680 O O . SER A 1 84 ? -4.064 4.824 15.007 1.00 95.94 84 SER A O 1
ATOM 682 N N . SER A 1 85 ? -4.633 3.946 13.027 1.00 94.19 85 SER A N 1
ATOM 683 C CA . SER A 1 85 ? -5.674 4.933 12.761 1.00 94.19 85 SER A CA 1
ATOM 684 C C . SER A 1 85 ? -6.776 4.874 13.819 1.00 94.19 85 SER A C 1
ATOM 68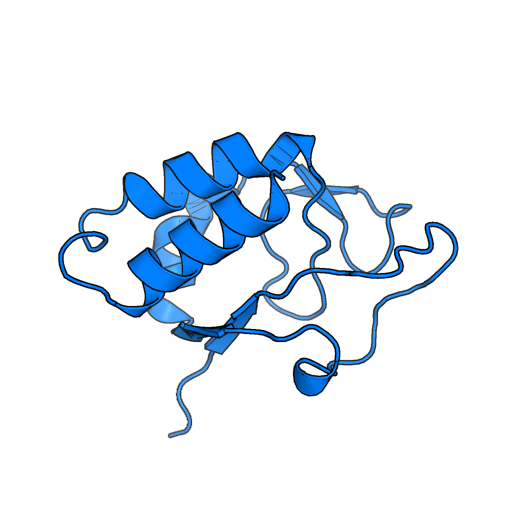6 O O . SER A 1 85 ? -7.364 3.827 14.093 1.00 94.19 85 SER A O 1
ATOM 688 N N . LYS A 1 86 ? -7.165 6.036 14.350 1.00 91.44 86 LYS A N 1
ATOM 689 C CA . LYS A 1 86 ? -8.311 6.154 15.272 1.00 91.44 86 LYS A CA 1
ATOM 690 C C . LYS A 1 86 ? -9.632 5.660 14.665 1.00 91.44 86 LYS A C 1
ATOM 692 O O . LYS A 1 86 ? -10.573 5.361 15.400 1.00 91.44 86 LYS A O 1
ATOM 697 N N . PHE A 1 87 ? -9.710 5.595 13.335 1.00 89.25 87 PHE A N 1
ATOM 698 C CA . PHE A 1 87 ? -10.882 5.136 12.597 1.00 89.25 87 PHE A CA 1
ATOM 699 C C . PHE A 1 87 ? -10.858 3.634 12.300 1.00 89.25 87 PHE A C 1
ATOM 701 O O . PHE A 1 87 ? -11.893 3.099 11.915 1.00 89.25 87 PHE A O 1
ATOM 708 N N . PHE A 1 88 ? -9.734 2.944 12.532 1.00 93.25 88 PHE A N 1
ATOM 709 C CA . PHE A 1 88 ? -9.523 1.546 12.143 1.00 93.25 88 PHE A CA 1
ATOM 710 C C . PHE A 1 88 ? -10.658 0.618 12.602 1.00 93.25 88 PHE A C 1
ATOM 712 O O . PHE A 1 88 ? -11.286 -0.063 11.802 1.00 93.25 88 PHE A O 1
ATOM 719 N N . LYS A 1 89 ? -11.029 0.680 13.887 1.00 89.81 89 LYS A N 1
ATOM 720 C CA . LYS A 1 89 ? -12.095 -0.167 14.462 1.00 89.81 89 LYS A CA 1
ATOM 721 C C . LYS A 1 89 ? -13.503 0.096 13.910 1.00 89.81 89 LYS A C 1
ATOM 723 O O . LYS A 1 89 ? -14.419 -0.644 14.248 1.00 89.81 89 LYS A O 1
ATOM 728 N N . LYS A 1 90 ? -13.706 1.186 13.169 1.00 91.31 90 LYS A N 1
ATOM 729 C CA . LYS A 1 90 ? -15.015 1.630 12.661 1.00 91.31 90 LYS A CA 1
ATOM 730 C C . LYS A 1 90 ? -15.069 1.700 11.135 1.00 91.31 90 LYS A C 1
ATOM 732 O O . LYS A 1 90 ? -16.096 2.098 10.601 1.00 91.31 90 LYS A O 1
ATOM 737 N N . SER A 1 91 ? -13.964 1.404 10.460 1.00 94.50 91 SER A N 1
ATOM 738 C CA . SER A 1 91 ? -13.827 1.547 9.018 1.00 94.50 91 SER A CA 1
ATOM 739 C C . SER A 1 91 ? -13.581 0.178 8.415 1.00 94.50 91 SER A C 1
ATOM 741 O O . SER A 1 91 ? -12.499 -0.386 8.574 1.00 94.50 91 SER A O 1
ATOM 743 N N . ASP A 1 92 ? -14.585 -0.351 7.725 1.00 95.75 92 ASP A N 1
ATOM 744 C CA . ASP A 1 92 ? -14.458 -1.621 7.009 1.00 95.75 92 ASP A CA 1
ATOM 745 C C . ASP A 1 92 ? -13.350 -1.529 5.949 1.00 95.75 92 ASP A C 1
ATOM 747 O O . ASP A 1 92 ? -12.505 -2.413 5.874 1.00 95.75 92 ASP A O 1
ATOM 751 N N . GLU A 1 93 ? -13.241 -0.389 5.258 1.00 96.56 93 GLU A N 1
ATOM 752 C CA . GLU A 1 93 ? -12.184 -0.110 4.275 1.00 96.56 93 GLU A CA 1
ATOM 753 C C . GLU A 1 93 ? -10.767 -0.225 4.866 1.00 96.56 93 GLU A C 1
ATOM 755 O O . GLU A 1 93 ? -9.882 -0.827 4.260 1.00 96.56 93 GLU A O 1
ATOM 760 N N . LEU A 1 94 ? -10.530 0.305 6.075 1.00 96.94 94 LEU A N 1
ATOM 761 C CA . LEU A 1 94 ? -9.227 0.167 6.735 1.00 96.94 94 LEU A CA 1
ATOM 762 C C . LEU A 1 94 ? -8.954 -1.274 7.193 1.00 96.94 94 LEU A C 1
ATOM 764 O O . 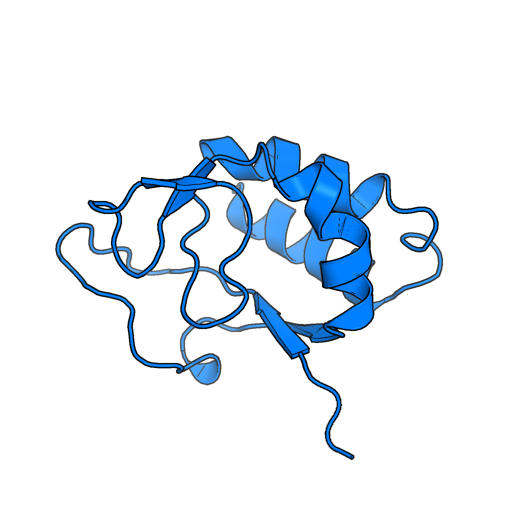LEU A 1 94 ? -7.803 -1.709 7.154 1.00 96.94 94 LEU A O 1
ATOM 768 N N . ASN A 1 95 ? -9.982 -2.020 7.613 1.00 97.56 95 ASN A N 1
ATOM 769 C CA . ASN A 1 95 ? -9.834 -3.436 7.969 1.00 97.56 95 ASN A CA 1
ATOM 770 C C . ASN A 1 95 ? -9.524 -4.298 6.733 1.00 97.56 95 ASN A C 1
ATOM 772 O O . ASN A 1 95 ? -8.658 -5.177 6.792 1.00 97.56 95 ASN A O 1
ATOM 776 N N . GLU A 1 96 ? -10.183 -4.026 5.605 1.00 97.50 96 GLU A N 1
ATOM 777 C CA . GLU A 1 96 ? -9.883 -4.661 4.321 1.00 97.50 96 GLU A CA 1
ATOM 778 C C . GLU A 1 96 ? -8.468 -4.318 3.850 1.00 97.50 96 GLU A C 1
ATOM 780 O O . GLU A 1 96 ? -7.723 -5.216 3.454 1.00 97.50 96 GLU A O 1
ATOM 785 N N . LEU A 1 97 ? -8.047 -3.055 3.979 1.00 97.94 97 LEU A N 1
ATOM 786 C CA . LEU A 1 97 ? -6.688 -2.635 3.643 1.00 97.94 97 LEU A CA 1
ATOM 787 C C . LEU A 1 97 ? -5.637 -3.336 4.503 1.00 97.94 97 LEU A C 1
ATOM 789 O O . LEU A 1 97 ? -4.671 -3.871 3.963 1.00 97.94 97 LEU A O 1
ATOM 793 N N . ALA A 1 98 ? -5.840 -3.419 5.817 1.00 97.94 98 ALA A N 1
ATOM 794 C CA . ALA A 1 98 ? -4.948 -4.174 6.694 1.00 97.94 98 ALA A CA 1
ATOM 795 C C . ALA A 1 98 ? -4.868 -5.656 6.293 1.00 97.94 98 ALA A C 1
ATOM 797 O O . ALA A 1 98 ? -3.776 -6.223 6.248 1.00 97.94 98 ALA A O 1
ATOM 798 N N . SER A 1 99 ? -6.000 -6.264 5.932 1.00 97.62 99 SER A N 1
ATOM 799 C CA . SER A 1 99 ? -6.045 -7.652 5.458 1.00 97.62 99 SER A CA 1
ATOM 800 C C . SER A 1 99 ? -5.287 -7.831 4.141 1.00 97.62 99 SER A C 1
ATOM 802 O O . SER A 1 99 ? -4.536 -8.796 3.993 1.00 97.62 99 SER A O 1
ATOM 804 N N . LYS A 1 100 ? -5.414 -6.880 3.206 1.00 97.75 100 LYS A N 1
ATOM 805 C CA . LYS A 1 100 ? -4.672 -6.880 1.938 1.00 97.75 100 LYS A CA 1
ATOM 806 C C . LYS A 1 100 ? -3.161 -6.744 2.157 1.00 97.75 100 LYS A C 1
ATOM 808 O O . LYS A 1 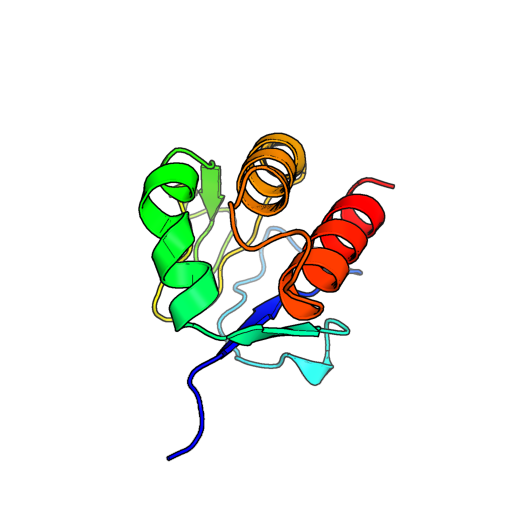100 ? -2.392 -7.441 1.502 1.00 97.75 100 LYS A O 1
ATOM 813 N N . ILE A 1 101 ? -2.730 -5.912 3.107 1.00 97.88 101 ILE A N 1
ATOM 814 C CA . ILE A 1 101 ? -1.308 -5.758 3.463 1.00 97.88 101 ILE A CA 1
ATOM 815 C C . ILE A 1 101 ? -0.745 -7.057 4.057 1.00 97.88 101 ILE A C 1
ATOM 817 O O . ILE A 1 101 ? 0.344 -7.491 3.679 1.00 97.88 101 ILE A O 1
ATOM 821 N N . VAL A 1 102 ? -1.495 -7.711 4.950 1.00 97.31 102 VAL A N 1
ATOM 822 C CA . VAL A 1 102 ? -1.114 -9.022 5.502 1.00 97.31 102 VAL A CA 1
ATOM 823 C C . VAL A 1 102 ? -1.036 -10.074 4.398 1.00 97.31 102 VAL A C 1
ATOM 825 O O . VAL A 1 102 ? -0.087 -10.852 4.373 1.00 97.31 102 VAL A O 1
ATOM 828 N N . GLN A 1 103 ? -1.983 -10.080 3.456 1.00 96.44 103 GLN A N 1
ATOM 829 C CA . GLN A 1 103 ? -1.947 -10.979 2.302 1.00 96.44 103 GLN A CA 1
ATOM 830 C C . GLN A 1 103 ? -0.677 -10.776 1.464 1.00 96.44 103 GLN A C 1
ATOM 832 O O . GLN A 1 103 ? -0.047 -11.762 1.106 1.00 96.44 103 GLN A O 1
ATOM 837 N N . ALA A 1 104 ? -0.278 -9.527 1.211 1.00 95.62 104 ALA A N 1
ATOM 838 C CA . ALA A 1 104 ? 0.929 -9.188 0.452 1.00 95.62 104 ALA A CA 1
ATOM 839 C C . ALA A 1 104 ? 2.247 -9.557 1.159 1.00 95.62 104 ALA A C 1
ATOM 841 O O . ALA A 1 104 ? 3.310 -9.484 0.548 1.00 95.62 104 ALA A O 1
ATOM 842 N N . SER A 1 105 ? 2.188 -9.899 2.451 1.00 89.12 105 SER A N 1
ATOM 843 C CA . SER A 1 105 ? 3.358 -10.241 3.268 1.00 89.12 105 SER A CA 1
ATOM 844 C C . SER A 1 105 ? 3.656 -11.750 3.303 1.00 89.12 105 SER A C 1
ATOM 846 O O . SER A 1 105 ? 4.652 -12.141 3.914 1.00 89.12 105 SER A O 1
ATOM 848 N N . ASN A 1 106 ? 2.796 -12.582 2.698 1.00 74.12 106 ASN A N 1
ATOM 849 C CA . ASN A 1 106 ? 2.933 -14.043 2.600 1.00 74.12 106 ASN A CA 1
ATOM 850 C C . ASN A 1 106 ? 3.372 -14.462 1.197 1.00 74.12 106 ASN A C 1
ATOM 852 O O . ASN A 1 106 ? 4.120 -15.460 1.108 1.00 74.12 106 ASN A O 1
#

Foldseek 3Di:
DPFDWDWDFADPDDDQVFFQFDPDSVVRVIDIDGPVLLVVLQVLQQQQWWAFRHPVRIHTGDDPDTDIGRDLVRLVSVLCSLCVDPCNVPDPSSVVVNVNSVVNND

pLDDT: mean 93.34, std 7.79, range [42.44, 98.44]